Protein AF-A0A3D2R7G9-F1 (afdb_monomer)

Sequence (127 aa):
MNPIIKQTFSSFFAQAAALLLMGVFVLGVGVYFWVLPGDQNLFDAGFGDLTQVFRVLPWGVLLVVSALSMRLFSPERQSGTLALLLTRPVSLWSVVLGKYLGAMGVLGLLLLSTLCYPLTLEYLITG

Radius of gyration: 18.67 Å; Cα contacts (8 Å, |Δi|>4): 71; chains: 1; bounding box: 38×29×52 Å

Solvent-accessible surface area (backbone atoms only — not comparable to full-atom values): 7221 Å² total; per-residue (Å²): 130,68,66,57,24,58,51,43,39,52,50,46,69,72,32,65,71,53,46,48,54,51,47,51,49,54,49,50,52,47,43,52,34,71,67,43,88,52,84,69,9,67,84,65,26,92,60,90,66,61,65,64,57,67,64,51,48,58,60,55,50,50,54,51,51,53,57,52,57,59,53,77,52,45,64,37,60,76,68,56,45,47,60,60,60,68,72,41,100,60,60,68,65,58,54,53,52,21,47,51,52,16,54,48,51,55,52,47,52,53,54,55,63,55,52,52,57,64,5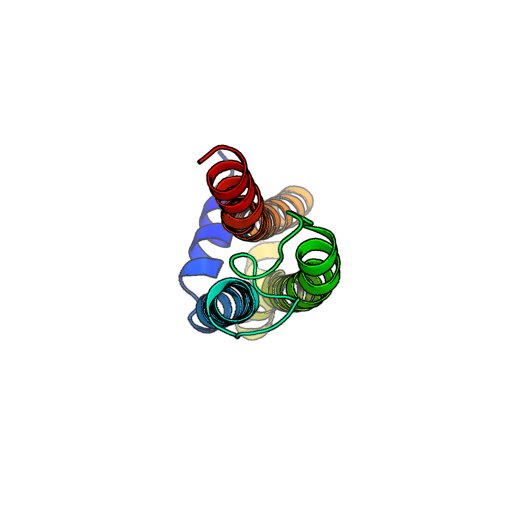5,53,43,54,52,63,72,77,100

Foldseek 3Di:
DQVLLVVLLVVCVVDPVLVVLLVCLLVVLVCQADPDDDCNHLQPVPDNDCVSVVVVVVVSLVVSLVVLVCPLCVVCVVVVCVVVVVPDPDDPVSSVVSSVNNSVVVSVVSVVSSVVSVVVNVVNVVD

Nearest PDB structures (foldseek):
  7sqc-assembly1_1Y  TM=2.310E-01  e=8.746E+00  Chlamydomonas reinhardtii

Mean predicted aligned error: 7.17 Å

Structure (mmCIF, N/CA/C/O backbone):
data_AF-A0A3D2R7G9-F1
#
_entry.id   AF-A0A3D2R7G9-F1
#
loop_
_atom_site.group_PDB
_atom_site.id
_atom_site.type_symbol
_atom_site.label_atom_id
_atom_site.label_alt_id
_atom_site.label_comp_id
_atom_site.label_asym_id
_atom_site.label_entity_id
_atom_site.label_seq_id
_atom_site.pdbx_PDB_ins_code
_atom_site.Cartn_x
_atom_site.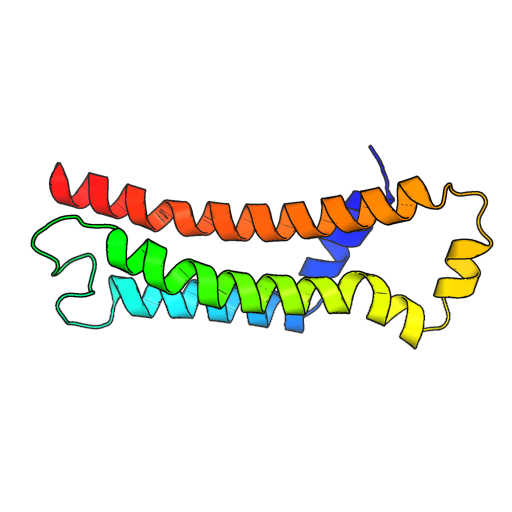Cartn_y
_atom_site.Cartn_z
_atom_site.occupancy
_atom_site.B_iso_or_equiv
_atom_site.auth_seq_id
_atom_site.auth_comp_id
_atom_site.auth_asym_id
_atom_site.auth_atom_id
_atom_site.pdbx_PDB_model_num
ATOM 1 N N . MET A 1 1 ? -6.031 13.937 18.314 1.00 52.78 1 MET A N 1
ATOM 2 C CA . MET A 1 1 ? -5.415 12.909 17.444 1.00 52.78 1 MET A CA 1
ATOM 3 C C . MET A 1 1 ? -5.940 11.551 17.892 1.00 52.78 1 MET A C 1
ATOM 5 O O . MET A 1 1 ? -5.672 11.176 19.026 1.00 52.78 1 MET A O 1
ATOM 9 N N . ASN A 1 2 ? -6.782 10.881 17.096 1.00 69.50 2 ASN A N 1
ATOM 10 C CA . ASN A 1 2 ? -7.496 9.679 17.549 1.00 69.50 2 ASN A CA 1
ATOM 11 C C . ASN A 1 2 ? -6.504 8.534 17.849 1.00 69.50 2 ASN A C 1
ATOM 13 O O . ASN A 1 2 ? -5.826 8.081 16.924 1.00 69.50 2 ASN A O 1
ATOM 17 N N . PRO A 1 3 ? -6.415 8.037 19.099 1.00 76.62 3 PRO A N 1
ATOM 18 C CA . PRO A 1 3 ? -5.434 7.018 19.494 1.00 76.62 3 PRO A CA 1
ATOM 19 C C . PRO A 1 3 ? -5.616 5.693 18.739 1.00 76.62 3 PRO A C 1
ATOM 21 O O . PRO A 1 3 ? -4.642 4.987 18.490 1.00 76.62 3 PRO A O 1
ATOM 24 N N . ILE A 1 4 ? -6.844 5.415 18.291 1.00 79.88 4 ILE A N 1
ATOM 25 C CA . ILE A 1 4 ? -7.210 4.239 17.494 1.00 79.88 4 ILE A CA 1
ATOM 26 C C . ILE A 1 4 ? -6.434 4.211 16.169 1.00 79.88 4 ILE A C 1
ATOM 28 O O . ILE A 1 4 ? -5.894 3.174 15.808 1.00 79.88 4 ILE A O 1
ATOM 32 N N . ILE A 1 5 ? -6.289 5.352 15.481 1.00 80.00 5 ILE A N 1
ATOM 33 C CA . ILE A 1 5 ? -5.585 5.419 14.187 1.00 80.00 5 ILE A CA 1
ATOM 34 C C . ILE A 1 5 ? -4.109 5.056 14.365 1.00 80.00 5 ILE A C 1
ATOM 36 O O . ILE A 1 5 ? -3.588 4.202 13.651 1.00 80.00 5 ILE A O 1
ATOM 40 N N . LYS A 1 6 ? -3.439 5.678 15.346 1.00 78.69 6 LYS A N 1
ATOM 41 C CA . LYS A 1 6 ? -2.014 5.435 15.623 1.00 78.69 6 LYS A CA 1
ATOM 42 C C . LYS A 1 6 ? -1.768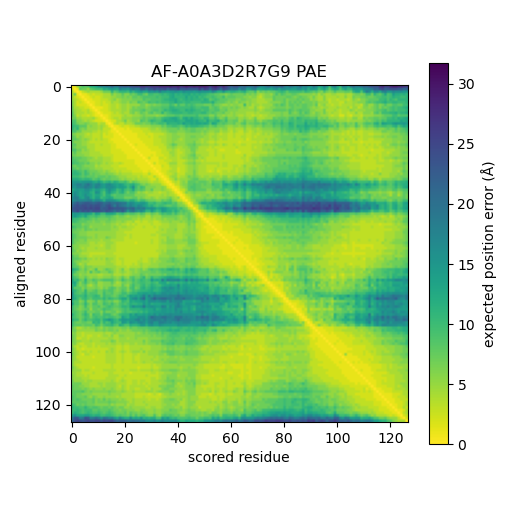 3.979 16.016 1.00 78.69 6 LYS A C 1
ATOM 44 O O . LYS A 1 6 ? -0.809 3.372 15.546 1.00 78.69 6 LYS A O 1
ATOM 49 N N . GLN A 1 7 ? -2.644 3.420 16.850 1.00 81.38 7 GLN A N 1
ATOM 50 C CA . GLN A 1 7 ? -2.572 2.023 17.260 1.00 81.38 7 GLN A CA 1
ATOM 51 C C . GLN A 1 7 ? -2.746 1.082 16.064 1.00 81.38 7 GLN A C 1
ATOM 53 O O . GLN A 1 7 ? -1.930 0.183 15.880 1.00 81.38 7 GLN A O 1
ATOM 58 N N . THR A 1 8 ? -3.773 1.291 15.236 1.00 77.94 8 THR A N 1
ATOM 59 C CA . THR A 1 8 ? -4.037 0.446 14.067 1.00 77.94 8 THR A CA 1
ATOM 60 C C . THR A 1 8 ? -2.898 0.526 13.054 1.00 77.94 8 THR A C 1
ATOM 62 O O . THR A 1 8 ? -2.415 -0.507 12.600 1.00 77.94 8 THR A O 1
ATOM 65 N N . PHE A 1 9 ? -2.410 1.729 12.758 1.00 78.94 9 PHE A N 1
ATOM 66 C CA . PHE A 1 9 ? -1.283 1.931 11.852 1.00 78.94 9 PHE A CA 1
ATOM 67 C C . PHE A 1 9 ? -0.016 1.223 12.356 1.00 78.94 9 PHE A C 1
ATOM 69 O O . PHE A 1 9 ? 0.569 0.419 11.637 1.00 78.94 9 PHE A O 1
ATOM 76 N N . SER A 1 10 ? 0.362 1.428 13.623 1.00 79.06 10 SER A N 1
ATOM 77 C CA . SER A 1 10 ? 1.515 0.742 14.224 1.00 79.06 10 SER A CA 1
ATOM 78 C C . SER A 1 10 ? 1.337 -0.777 14.274 1.00 79.06 10 SER A C 1
ATOM 80 O O . SER A 1 10 ? 2.309 -1.512 14.124 1.00 79.06 10 SER A O 1
ATOM 82 N N . SER A 1 11 ? 0.110 -1.261 14.477 1.00 79.75 11 SER A N 1
ATOM 83 C CA . SER A 1 11 ? -0.191 -2.692 14.506 1.00 79.75 11 SER A CA 1
ATOM 84 C C . SER A 1 11 ? -0.007 -3.356 13.142 1.00 79.75 11 SER A C 1
ATOM 86 O O . SER A 1 11 ? 0.348 -4.533 13.101 1.00 79.75 11 SER A O 1
ATOM 88 N N . PHE A 1 12 ? -0.235 -2.637 12.038 1.00 81.00 12 PHE A N 1
ATOM 89 C CA . PHE A 1 12 ? 0.031 -3.162 10.698 1.00 81.00 12 PHE A CA 1
ATOM 90 C C . PHE A 1 12 ? 1.531 -3.368 10.470 1.00 81.00 12 PHE A C 1
ATOM 92 O O . PHE A 1 12 ? 1.927 -4.435 10.009 1.00 81.00 12 PHE A O 1
ATOM 99 N N . PHE A 1 13 ? 2.367 -2.402 10.863 1.00 76.44 13 PHE A N 1
ATOM 100 C CA . PHE A 1 13 ? 3.826 -2.519 10.754 1.00 76.44 13 PHE A CA 1
ATOM 101 C C . PHE A 1 13 ? 4.425 -3.532 11.736 1.00 76.44 13 PHE A C 1
ATOM 103 O O . PHE A 1 13 ? 5.402 -4.191 11.408 1.00 76.44 13 PHE A O 1
ATOM 110 N N . ALA A 1 14 ? 3.836 -3.719 12.917 1.00 77.69 14 ALA A N 1
ATOM 111 C CA . ALA A 1 14 ? 4.295 -4.740 13.862 1.00 77.69 14 ALA A CA 1
ATOM 112 C C . ALA A 1 14 ? 4.003 -6.179 13.390 1.00 77.69 14 ALA A C 1
ATOM 114 O O . ALA A 1 14 ? 4.591 -7.136 13.893 1.00 77.69 14 ALA A O 1
ATOM 115 N N . GLN A 1 15 ? 3.089 -6.363 12.433 1.00 75.88 15 GLN A N 1
ATOM 116 C CA . GLN A 1 15 ? 2.722 -7.682 11.932 1.00 75.88 15 GLN A CA 1
ATOM 117 C C . GLN A 1 15 ? 3.603 -8.107 10.760 1.00 75.88 15 GLN A C 1
ATOM 119 O O . GLN A 1 15 ? 3.427 -7.649 9.629 1.00 75.88 15 GLN A O 1
ATOM 124 N N . ALA A 1 16 ? 4.453 -9.106 11.012 1.00 77.75 16 ALA A N 1
ATOM 125 C CA . ALA A 1 16 ? 5.373 -9.689 10.035 1.00 77.75 16 ALA A CA 1
ATOM 126 C C . ALA A 1 16 ? 4.720 -9.960 8.671 1.00 77.75 16 ALA A C 1
ATOM 128 O O . ALA A 1 16 ? 5.247 -9.575 7.638 1.00 77.75 16 ALA A O 1
ATOM 129 N N . ALA A 1 17 ? 3.526 -10.550 8.639 1.00 79.06 17 ALA A N 1
ATOM 130 C CA . ALA A 1 17 ? 2.924 -10.922 7.366 1.00 79.06 17 ALA A CA 1
ATOM 131 C C . ALA A 1 17 ? 2.318 -9.741 6.563 1.00 79.06 17 ALA A C 1
ATOM 133 O O . ALA A 1 17 ? 2.098 -9.899 5.370 1.00 79.06 17 ALA A O 1
ATOM 134 N N . ALA A 1 18 ? 2.063 -8.570 7.170 1.00 79.75 18 ALA A N 1
ATOM 135 C CA . ALA A 1 18 ? 1.664 -7.372 6.411 1.00 79.75 18 ALA A CA 1
ATOM 136 C C . ALA A 1 18 ? 2.899 -6.725 5.775 1.00 79.75 18 ALA A C 1
ATOM 138 O O . ALA A 1 18 ? 2.876 -6.391 4.593 1.00 79.75 18 ALA A O 1
ATOM 139 N N . LEU A 1 19 ? 3.998 -6.655 6.536 1.00 83.38 19 LEU A N 1
ATOM 140 C CA . LEU A 1 19 ? 5.309 -6.260 6.024 1.00 83.38 19 LEU A CA 1
ATOM 141 C C . LEU A 1 19 ? 5.775 -7.167 4.883 1.00 83.38 19 LEU A C 1
ATOM 143 O O . LEU A 1 19 ? 6.237 -6.660 3.869 1.00 83.38 19 LEU A O 1
ATOM 147 N N . LEU A 1 20 ? 5.620 -8.489 5.016 1.00 87.56 20 LEU A N 1
ATOM 148 C CA . LEU A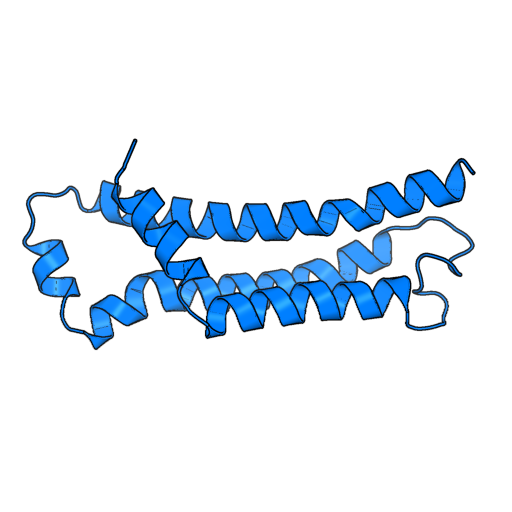 1 20 ? 5.984 -9.437 3.960 1.00 87.56 20 LEU A CA 1
ATOM 149 C C . LEU A 1 20 ? 5.181 -9.192 2.682 1.00 87.56 20 LEU A C 1
ATOM 151 O O . LEU A 1 20 ? 5.770 -9.109 1.613 1.00 87.56 20 LEU A O 1
ATOM 155 N N . LEU A 1 21 ? 3.859 -9.032 2.779 1.00 85.25 21 LEU A N 1
ATOM 156 C CA . LEU A 1 21 ? 3.020 -8.755 1.609 1.00 85.25 21 LEU A CA 1
ATOM 157 C C . LEU A 1 21 ? 3.383 -7.427 0.935 1.00 85.25 21 LEU A C 1
ATOM 159 O O . LEU A 1 21 ? 3.509 -7.385 -0.287 1.00 85.25 21 LEU A O 1
ATOM 163 N N . MET A 1 22 ? 3.593 -6.360 1.713 1.00 85.75 22 MET A N 1
ATOM 164 C CA . MET A 1 22 ? 4.041 -5.075 1.166 1.00 85.75 22 MET A CA 1
ATOM 165 C C . MET A 1 22 ? 5.425 -5.187 0.526 1.00 85.75 22 MET A C 1
ATOM 167 O O . MET A 1 22 ? 5.620 -4.698 -0.581 1.00 85.75 22 MET A O 1
ATOM 171 N N . GLY A 1 23 ? 6.368 -5.855 1.191 1.00 88.88 23 GLY A N 1
ATOM 172 C CA . GLY A 1 23 ? 7.728 -6.047 0.698 1.00 88.88 23 GLY A CA 1
ATOM 173 C C . GLY A 1 23 ? 7.760 -6.844 -0.600 1.00 88.88 23 GLY A C 1
ATOM 174 O O . GLY A 1 23 ? 8.378 -6.407 -1.562 1.00 88.88 23 GLY A O 1
ATOM 175 N N . VAL A 1 24 ? 7.040 -7.967 -0.665 1.00 90.06 24 VAL A N 1
ATOM 176 C CA . VAL A 1 24 ? 6.931 -8.782 -1.885 1.00 90.06 24 VAL A CA 1
ATOM 177 C C . VAL A 1 24 ? 6.286 -7.990 -3.018 1.00 90.06 24 VAL A C 1
ATOM 179 O O . VAL A 1 24 ? 6.757 -8.076 -4.147 1.00 90.06 24 VAL A O 1
ATOM 182 N N . PHE A 1 25 ? 5.253 -7.192 -2.739 1.00 88.44 25 PHE A N 1
ATOM 183 C CA . PHE A 1 25 ? 4.642 -6.345 -3.759 1.00 88.44 25 PHE A CA 1
ATOM 184 C C . PHE A 1 25 ? 5.620 -5.280 -4.280 1.00 88.44 25 PHE A C 1
ATOM 186 O O . PHE A 1 25 ? 5.841 -5.200 -5.484 1.00 88.44 25 PHE A O 1
ATOM 193 N N . VAL A 1 26 ? 6.244 -4.495 -3.395 1.00 88.62 26 VAL A N 1
ATOM 194 C CA . VAL A 1 26 ? 7.160 -3.413 -3.795 1.00 88.62 26 VAL A CA 1
ATOM 195 C C . VAL A 1 26 ? 8.384 -3.968 -4.524 1.00 88.62 26 VAL A C 1
ATOM 197 O O . VAL A 1 26 ? 8.727 -3.476 -5.596 1.00 88.62 26 VAL A O 1
ATOM 200 N N . LEU A 1 27 ? 9.016 -5.017 -3.987 1.00 90.56 27 LEU A N 1
ATOM 201 C CA . LEU A 1 27 ? 10.178 -5.650 -4.613 1.00 90.56 27 LEU A CA 1
ATOM 202 C C . LEU A 1 27 ? 9.808 -6.363 -5.911 1.00 90.56 27 LEU A C 1
ATOM 204 O O . LEU A 1 27 ? 10.547 -6.261 -6.882 1.00 90.56 27 LEU A O 1
ATOM 208 N N . GLY A 1 28 ? 8.672 -7.062 -5.951 1.00 88.69 28 GLY A N 1
ATOM 209 C CA . GLY A 1 28 ? 8.213 -7.763 -7.147 1.00 88.69 28 GLY A CA 1
ATOM 210 C C . GLY A 1 28 ? 7.970 -6.804 -8.308 1.00 88.69 28 GLY A C 1
ATOM 211 O O . GLY A 1 28 ? 8.461 -7.040 -9.407 1.00 88.69 28 GLY A O 1
ATOM 212 N N . VAL A 1 29 ? 7.285 -5.687 -8.048 1.00 86.19 29 VAL A N 1
ATOM 213 C CA . VAL A 1 29 ? 7.057 -4.630 -9.043 1.00 86.19 29 VAL A CA 1
ATOM 214 C C . VAL A 1 29 ? 8.381 -3.953 -9.428 1.00 86.19 29 VAL A C 1
ATOM 216 O O . VAL A 1 29 ? 8.627 -3.742 -10.611 1.00 86.19 29 VAL A O 1
ATOM 219 N N . GLY A 1 30 ? 9.271 -3.690 -8.465 1.00 86.00 30 GLY A N 1
ATOM 220 C CA . GLY A 1 30 ? 10.573 -3.068 -8.730 1.00 86.00 30 GLY A CA 1
ATOM 221 C C . GLY A 1 30 ? 11.475 -3.927 -9.612 1.00 86.00 30 GLY A C 1
ATOM 222 O O . GLY A 1 30 ? 12.007 -3.449 -10.608 1.00 86.00 30 GLY A O 1
ATOM 223 N N . VAL A 1 31 ? 11.598 -5.219 -9.304 1.00 87.06 31 VAL A N 1
ATOM 224 C CA . VAL A 1 31 ? 12.353 -6.176 -10.127 1.00 87.06 31 VAL A CA 1
ATOM 225 C C . VAL A 1 31 ? 11.731 -6.303 -11.515 1.00 87.06 31 VAL A C 1
ATOM 227 O O . VAL A 1 31 ? 12.459 -6.307 -12.506 1.00 87.06 31 VAL A O 1
ATOM 230 N N . TYR A 1 32 ? 10.398 -6.363 -11.595 1.00 84.06 32 TYR A N 1
ATOM 231 C CA . TYR A 1 32 ? 9.687 -6.494 -12.864 1.00 84.06 32 TYR A CA 1
ATOM 232 C C . TYR A 1 32 ? 9.951 -5.319 -13.812 1.00 84.06 32 TYR A C 1
ATOM 234 O O . TYR A 1 32 ? 10.146 -5.545 -15.001 1.00 84.06 32 TYR A O 1
ATOM 242 N N . PHE A 1 33 ? 9.998 -4.090 -13.290 1.00 81.88 33 PHE A N 1
ATOM 243 C CA . PHE A 1 33 ? 10.145 -2.888 -14.113 1.00 81.88 33 PHE A CA 1
ATOM 244 C C . PHE A 1 33 ? 11.578 -2.359 -14.269 1.00 81.88 33 PHE A C 1
ATOM 246 O O . PHE A 1 33 ? 11.805 -1.591 -15.198 1.00 81.88 33 PHE A O 1
ATOM 253 N N . TRP A 1 34 ? 12.532 -2.728 -13.403 1.00 81.25 34 TRP A N 1
ATOM 254 C CA . TRP A 1 34 ? 13.931 -2.261 -13.500 1.00 81.25 34 TRP A CA 1
ATOM 255 C C . TRP A 1 34 ? 14.957 -3.335 -13.862 1.00 81.25 34 TRP A C 1
ATOM 257 O O . TRP A 1 34 ? 16.016 -2.993 -14.380 1.00 81.25 34 TRP A O 1
ATOM 267 N N . VAL A 1 35 ? 14.716 -4.606 -13.528 1.00 83.25 35 VAL A N 1
ATOM 268 C CA . VAL A 1 35 ? 15.756 -5.652 -13.612 1.00 83.25 35 VAL A CA 1
ATOM 269 C C . VAL A 1 35 ? 15.499 -6.630 -14.754 1.00 83.25 35 VAL A C 1
ATOM 271 O O . VAL A 1 35 ? 16.452 -7.136 -15.343 1.00 83.25 35 VAL A O 1
ATOM 274 N N . LEU A 1 36 ? 14.235 -6.934 -15.059 1.00 80.44 36 LEU A N 1
ATOM 275 C CA . LEU A 1 36 ? 13.898 -7.891 -16.111 1.00 80.44 36 LEU A CA 1
ATOM 276 C C . LEU A 1 36 ? 14.076 -7.263 -17.505 1.00 80.44 36 LEU A C 1
ATOM 278 O O . LEU A 1 36 ? 13.384 -6.294 -17.805 1.00 80.44 36 LEU A O 1
ATOM 282 N N . PRO A 1 37 ? 14.946 -7.819 -18.371 1.00 70.06 37 PRO A N 1
ATOM 283 C CA . PRO A 1 37 ? 15.155 -7.297 -19.719 1.00 70.06 37 PRO A CA 1
ATOM 284 C C . PRO A 1 37 ? 13.946 -7.574 -20.629 1.00 70.06 37 PRO A C 1
ATOM 286 O O . PRO A 1 37 ? 13.376 -8.668 -20.606 1.00 70.06 37 PRO A O 1
ATOM 289 N N . GLY A 1 38 ? 13.580 -6.594 -21.460 1.00 72.25 38 GLY A N 1
ATOM 290 C CA . GLY A 1 38 ? 12.489 -6.675 -22.440 1.00 72.25 38 GLY A CA 1
ATOM 291 C C . GLY A 1 38 ? 11.775 -5.333 -22.643 1.00 72.25 38 GLY A C 1
ATOM 292 O O . GLY A 1 38 ? 12.044 -4.380 -21.923 1.00 72.25 38 GLY A O 1
ATOM 293 N N . ASP A 1 39 ? 10.800 -5.274 -23.558 1.00 67.50 39 ASP A N 1
ATOM 294 C CA . ASP A 1 39 ? 10.018 -4.054 -23.886 1.00 67.50 39 ASP A CA 1
ATOM 295 C C . ASP A 1 39 ? 9.242 -3.446 -22.697 1.00 67.50 39 ASP A C 1
ATOM 297 O O . ASP A 1 39 ? 8.621 -2.392 -22.808 1.00 67.50 39 ASP A O 1
ATOM 301 N N . GLN A 1 40 ? 9.202 -4.152 -21.568 1.00 69.31 40 GLN A N 1
ATOM 302 C CA . GLN A 1 40 ? 8.516 -3.754 -20.339 1.00 69.31 40 GLN A CA 1
ATOM 303 C C . GLN A 1 40 ? 9.461 -3.093 -19.325 1.00 69.31 40 GLN A C 1
ATOM 305 O O . GLN A 1 40 ? 8.989 -2.536 -18.333 1.00 69.31 40 GLN A O 1
ATOM 310 N N . ASN A 1 41 ? 10.776 -3.186 -19.546 1.00 77.00 41 ASN A N 1
ATOM 311 C CA . ASN A 1 41 ? 11.790 -2.578 -18.698 1.00 77.00 41 ASN A CA 1
ATOM 312 C C . ASN A 1 41 ? 11.770 -1.062 -18.897 1.00 77.00 41 ASN A C 1
ATOM 314 O O . ASN A 1 41 ? 11.860 -0.591 -20.027 1.00 77.00 41 ASN A O 1
ATOM 318 N N . LEU A 1 42 ? 11.712 -0.293 -17.812 1.00 73.62 42 LEU A N 1
ATOM 319 C CA . LEU A 1 42 ? 11.714 1.172 -17.874 1.00 73.62 42 LEU A CA 1
ATOM 320 C C . LEU A 1 42 ? 12.988 1.741 -18.518 1.00 73.62 42 LEU A C 1
ATOM 322 O O . LEU A 1 42 ? 12.945 2.850 -19.037 1.00 73.62 42 LEU A O 1
ATOM 326 N N . PHE A 1 43 ? 14.101 0.999 -18.484 1.00 71.81 43 PHE A N 1
ATOM 327 C CA . PHE A 1 43 ? 15.373 1.426 -19.078 1.00 71.81 43 PHE A CA 1
ATOM 328 C C . PHE A 1 43 ? 15.502 1.093 -20.569 1.00 71.81 43 PHE A C 1
ATOM 330 O O . PHE A 1 43 ? 16.122 1.857 -21.302 1.00 71.81 43 PHE A O 1
ATOM 337 N N . ASP A 1 44 ? 14.920 -0.025 -21.016 1.00 68.19 44 ASP A N 1
ATOM 338 C CA . ASP A 1 44 ? 14.997 -0.471 -22.417 1.00 68.19 44 ASP A CA 1
ATOM 339 C C . ASP A 1 44 ? 13.783 -0.018 -23.243 1.00 68.19 44 ASP A C 1
ATOM 341 O O . ASP A 1 44 ? 13.817 -0.047 -24.475 1.00 68.19 44 ASP A O 1
ATOM 345 N N . ALA A 1 45 ? 12.703 0.409 -22.580 1.00 63.16 45 ALA A N 1
ATOM 346 C CA . ALA A 1 45 ? 11.534 0.984 -23.222 1.00 63.16 45 ALA A CA 1
ATOM 347 C C . ALA A 1 45 ? 11.922 2.321 -23.872 1.00 63.16 45 ALA A C 1
ATOM 349 O O . ALA A 1 45 ? 11.857 3.381 -23.257 1.00 63.16 45 ALA A O 1
ATOM 350 N N . GLY A 1 46 ? 12.303 2.273 -25.152 1.00 60.47 46 GLY A N 1
ATOM 351 C CA . GLY A 1 46 ? 12.692 3.439 -25.960 1.00 60.47 46 GLY A CA 1
ATOM 352 C C . GLY A 1 46 ? 11.618 4.529 -26.103 1.00 60.47 46 GLY A C 1
ATOM 353 O O . GLY A 1 46 ? 11.873 5.567 -26.707 1.00 60.47 46 GLY A O 1
ATOM 354 N N . PHE A 1 47 ? 10.429 4.317 -25.534 1.00 57.25 47 PHE A N 1
ATOM 355 C CA . PHE A 1 47 ? 9.399 5.323 -25.336 1.00 57.25 47 PHE A CA 1
ATOM 356 C C . PHE A 1 47 ? 8.992 5.283 -23.867 1.00 57.25 47 PHE A C 1
ATOM 358 O O . PHE A 1 47 ? 8.502 4.259 -23.394 1.00 57.25 47 PHE A O 1
ATOM 365 N N . GLY A 1 48 ? 9.210 6.386 -23.150 1.00 63.91 48 GLY A N 1
ATOM 366 C CA . GLY A 1 48 ? 8.842 6.529 -21.747 1.00 63.91 48 GLY A CA 1
ATOM 367 C C . GLY A 1 48 ? 7.330 6.451 -21.537 1.00 63.91 48 GLY A C 1
ATOM 368 O O . GLY A 1 48 ? 6.653 7.469 -21.407 1.00 63.91 48 GLY A O 1
ATOM 369 N N . ASP A 1 49 ? 6.810 5.228 -21.482 1.00 74.62 49 ASP A N 1
ATOM 370 C CA . ASP A 1 49 ? 5.401 4.923 -21.299 1.00 74.62 49 ASP A CA 1
ATOM 371 C C . ASP A 1 49 ? 5.164 4.209 -19.959 1.00 74.62 49 ASP A C 1
ATOM 373 O O . ASP A 1 49 ? 5.726 3.157 -19.659 1.00 74.62 49 ASP A O 1
ATOM 377 N N . LEU A 1 50 ? 4.278 4.780 -19.141 1.00 79.12 50 LEU A N 1
ATOM 378 C CA . LEU A 1 50 ? 3.858 4.217 -17.855 1.00 79.12 50 LEU A CA 1
ATOM 379 C C . LEU A 1 50 ? 2.677 3.247 -17.991 1.00 79.12 50 LEU A C 1
ATOM 381 O O . LEU A 1 50 ? 2.227 2.682 -16.992 1.00 79.12 50 LEU A O 1
ATOM 385 N N . THR A 1 51 ? 2.161 3.024 -19.202 1.00 81.94 51 THR A N 1
ATOM 386 C CA . THR A 1 51 ? 0.982 2.182 -19.453 1.00 81.94 51 THR A CA 1
ATOM 387 C C . THR A 1 51 ? 1.125 0.784 -18.850 1.00 81.94 51 THR A C 1
ATOM 389 O O . THR A 1 51 ? 0.168 0.257 -18.279 1.00 81.94 51 THR A O 1
ATOM 392 N N . GLN A 1 52 ? 2.317 0.187 -18.907 1.00 79.56 52 GLN A N 1
ATOM 393 C CA . GLN A 1 52 ? 2.557 -1.143 -18.334 1.00 79.56 52 GLN A CA 1
ATOM 394 C C . GLN A 1 52 ? 2.552 -1.124 -16.803 1.00 79.56 52 GLN A C 1
ATOM 396 O O . GLN A 1 52 ? 1.946 -1.993 -16.170 1.00 79.56 52 GLN A O 1
ATOM 401 N N . VAL A 1 53 ? 3.128 -0.081 -16.204 1.00 83.00 53 VAL A N 1
ATOM 402 C CA . VAL A 1 53 ? 3.098 0.160 -14.755 1.00 83.00 53 VAL A CA 1
ATOM 403 C C . VAL A 1 53 ? 1.651 0.272 -14.270 1.00 83.00 53 VAL A C 1
ATOM 405 O O . VAL A 1 53 ? 1.242 -0.471 -13.377 1.00 83.00 53 VAL A O 1
ATOM 408 N N . PHE A 1 54 ? 0.825 1.091 -14.928 1.00 85.75 54 PHE A N 1
ATOM 409 C CA . PHE A 1 54 ? -0.599 1.234 -14.599 1.00 85.75 54 PHE A CA 1
ATOM 410 C C . PHE A 1 54 ? -1.450 -0.003 -14.911 1.00 85.75 54 PHE A C 1
ATOM 412 O O . PHE A 1 54 ? -2.520 -0.161 -14.327 1.00 85.75 54 PHE A O 1
ATOM 419 N N . ARG A 1 55 ? -0.994 -0.905 -15.786 1.00 85.50 55 ARG A N 1
ATOM 420 C CA . ARG A 1 55 ? -1.677 -2.176 -16.061 1.00 85.50 55 ARG A CA 1
ATOM 421 C C . ARG A 1 55 ? -1.434 -3.210 -14.962 1.00 85.50 55 ARG A C 1
ATOM 423 O O . ARG A 1 55 ? -2.358 -3.940 -14.611 1.00 85.50 55 ARG A O 1
ATOM 430 N N . VAL A 1 56 ? -0.216 -3.281 -14.425 1.00 84.50 56 VAL A N 1
ATOM 431 C CA . VAL A 1 56 ? 0.183 -4.288 -13.422 1.00 84.50 56 VAL A CA 1
ATOM 432 C C . VAL A 1 56 ? -0.137 -3.834 -11.994 1.00 84.50 56 VAL A C 1
ATOM 434 O O . VAL A 1 56 ? -0.586 -4.641 -11.178 1.00 84.50 56 VAL A O 1
ATOM 437 N N . LEU A 1 57 ? 0.025 -2.541 -11.693 1.00 87.94 57 LEU A N 1
ATOM 438 C CA . LEU A 1 57 ? -0.209 -1.967 -10.362 1.00 87.94 57 LEU A CA 1
ATOM 439 C C . LEU A 1 57 ? -1.571 -2.337 -9.738 1.00 87.94 57 LEU A C 1
ATOM 441 O O . LEU A 1 57 ? -1.571 -2.779 -8.585 1.00 87.94 57 LEU A O 1
ATOM 445 N N . PRO A 1 58 ? -2.720 -2.218 -10.440 1.00 89.25 58 PRO A N 1
ATOM 446 C CA . PRO A 1 58 ? -4.032 -2.497 -9.857 1.00 89.25 58 PRO A CA 1
ATOM 447 C C . PRO A 1 58 ? -4.159 -3.922 -9.322 1.0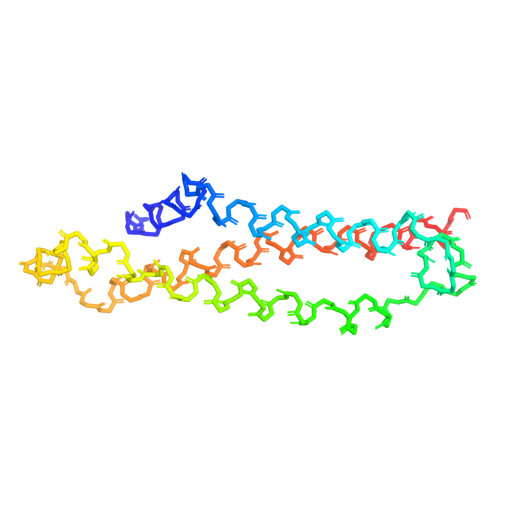0 89.25 58 PRO A C 1
ATOM 449 O O . PRO A 1 58 ? -4.764 -4.127 -8.273 1.00 89.25 58 PRO A O 1
ATOM 452 N N . TRP A 1 59 ? -3.552 -4.903 -9.995 1.00 88.81 59 TRP A N 1
ATOM 453 C CA . TRP A 1 59 ? -3.612 -6.304 -9.583 1.00 88.81 59 TRP A CA 1
ATOM 454 C C . TRP A 1 59 ? -2.940 -6.531 -8.234 1.00 88.81 59 TRP A C 1
ATOM 456 O O . TRP A 1 59 ? -3.511 -7.178 -7.356 1.00 88.81 59 TRP A O 1
ATOM 466 N N . GLY A 1 60 ? -1.752 -5.965 -8.029 1.00 87.00 60 GLY A N 1
ATOM 467 C CA . GLY A 1 60 ? -1.086 -6.112 -6.741 1.00 87.00 60 GLY A CA 1
ATOM 468 C C . GLY A 1 60 ? -1.695 -5.224 -5.654 1.00 87.00 60 GLY A C 1
ATOM 469 O O . GLY A 1 60 ? -1.814 -5.672 -4.515 1.00 87.00 60 GLY A O 1
ATOM 470 N N . VAL A 1 61 ? -2.206 -4.034 -5.994 1.00 88.44 61 VAL A N 1
ATOM 471 C CA . VAL A 1 61 ? -2.985 -3.218 -5.047 1.00 88.44 61 VAL A CA 1
ATOM 472 C C . VAL A 1 61 ? -4.234 -3.973 -4.577 1.00 88.44 61 VAL A C 1
ATOM 474 O O . VAL A 1 61 ? -4.508 -3.981 -3.381 1.00 88.44 61 VAL A O 1
ATOM 477 N N . LEU A 1 62 ? -4.952 -4.680 -5.457 1.00 90.50 62 LEU A N 1
ATOM 478 C CA . LEU A 1 62 ? -6.102 -5.516 -5.079 1.00 90.50 62 LEU A CA 1
ATOM 479 C C . LEU A 1 62 ? -5.725 -6.614 -4.070 1.00 90.50 62 LEU A C 1
ATOM 481 O O . LEU A 1 62 ? -6.435 -6.822 -3.077 1.00 90.50 62 LEU A O 1
ATOM 485 N N . LEU A 1 63 ? -4.592 -7.292 -4.275 1.00 87.25 63 LEU A N 1
ATOM 486 C CA . LEU A 1 63 ? -4.084 -8.294 -3.330 1.00 87.25 63 LEU A CA 1
ATOM 487 C C . LEU A 1 63 ? -3.735 -7.676 -1.972 1.00 87.25 63 LEU A C 1
ATOM 489 O O . LEU A 1 63 ? -4.074 -8.228 -0.926 1.00 87.25 63 LEU A O 1
ATOM 493 N N . VAL A 1 64 ? -3.110 -6.501 -1.966 1.00 86.94 64 VAL A N 1
ATOM 494 C CA . VAL A 1 64 ? -2.748 -5.831 -0.715 1.00 86.94 64 VAL A CA 1
ATOM 495 C C . VAL A 1 64 ? -3.988 -5.314 0.018 1.00 86.94 64 VAL A C 1
ATOM 497 O O . VAL A 1 64 ? -4.119 -5.530 1.222 1.00 86.94 64 VAL A O 1
ATOM 500 N N . VAL A 1 65 ? -4.940 -4.701 -0.691 1.00 88.62 65 VAL A N 1
ATOM 501 C CA . VAL A 1 65 ? -6.206 -4.206 -0.122 1.00 88.62 65 VAL A CA 1
ATOM 502 C C . VAL A 1 65 ? -7.009 -5.344 0.505 1.00 88.62 65 VAL A C 1
ATOM 504 O O . VAL A 1 65 ? -7.485 -5.206 1.632 1.00 88.62 65 VAL A O 1
ATOM 507 N N . SER A 1 66 ? -7.146 -6.478 -0.185 1.00 86.94 66 SER A N 1
ATOM 508 C CA . SER A 1 66 ? -7.872 -7.640 0.346 1.00 86.94 66 SER A CA 1
ATOM 509 C C . SER A 1 66 ? -7.214 -8.200 1.613 1.00 86.94 66 SER A C 1
ATOM 511 O O . SER A 1 66 ? -7.900 -8.429 2.615 1.00 86.94 66 SER A O 1
ATOM 513 N N . ALA A 1 67 ? -5.884 -8.318 1.625 1.00 85.06 67 ALA A N 1
ATOM 514 C CA . ALA A 1 67 ? -5.139 -8.767 2.796 1.00 85.06 67 ALA A CA 1
ATOM 515 C C . ALA A 1 67 ? -5.229 -7.789 3.982 1.00 85.06 67 ALA A C 1
ATOM 517 O O . ALA A 1 67 ? -5.393 -8.217 5.130 1.00 85.06 67 ALA A O 1
ATOM 518 N N . LEU A 1 68 ? -5.161 -6.477 3.724 1.00 85.12 68 LEU A N 1
ATOM 519 C CA . LEU A 1 68 ? -5.378 -5.446 4.743 1.00 85.12 68 LEU A CA 1
ATOM 520 C C . LEU A 1 68 ? -6.799 -5.514 5.306 1.00 85.12 68 LEU A C 1
ATOM 522 O O . LEU A 1 68 ? -6.981 -5.436 6.523 1.00 85.12 68 LEU A O 1
ATOM 526 N N . SER A 1 69 ? -7.794 -5.707 4.436 1.00 85.25 69 SER A N 1
ATOM 527 C CA . SER A 1 69 ? -9.205 -5.723 4.814 1.00 85.25 69 SER A CA 1
ATOM 528 C C . SER A 1 69 ? -9.524 -6.839 5.813 1.00 85.25 69 SER A C 1
ATOM 530 O O . SER A 1 69 ? -10.105 -6.592 6.872 1.00 85.25 69 SER A O 1
ATOM 532 N N . MET A 1 70 ? -9.046 -8.060 5.549 1.00 80.69 70 MET A N 1
ATOM 533 C CA . MET A 1 70 ? -9.221 -9.197 6.464 1.00 80.69 70 MET A CA 1
ATOM 534 C C . MET A 1 70 ? -8.634 -8.926 7.858 1.00 80.69 70 MET A C 1
ATOM 536 O O . MET A 1 70 ? -9.177 -9.358 8.879 1.00 80.69 70 MET A O 1
ATOM 540 N N . ARG A 1 71 ? -7.532 -8.177 7.928 1.00 76.88 71 ARG A N 1
ATOM 541 C CA . ARG A 1 71 ? -6.794 -7.940 9.176 1.00 76.88 71 ARG A CA 1
ATOM 542 C C . ARG A 1 71 ? -7.348 -6.841 10.053 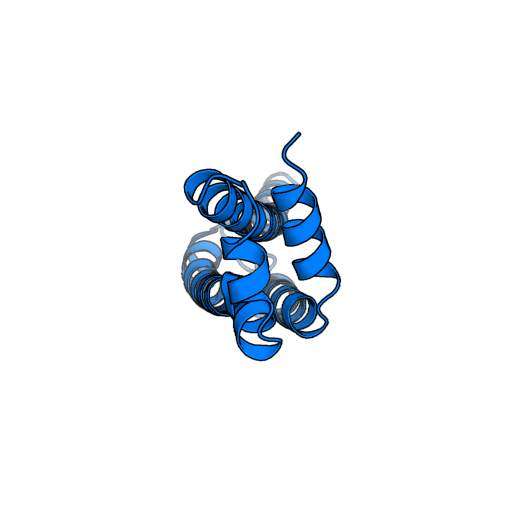1.00 76.88 71 ARG A C 1
ATOM 544 O O . ARG A 1 71 ? -7.027 -6.829 11.237 1.00 76.88 71 ARG A O 1
ATOM 551 N N . LEU A 1 72 ? -8.203 -5.973 9.523 1.00 81.31 72 LEU A N 1
ATOM 552 C CA . LEU A 1 72 ? -8.828 -4.907 10.307 1.00 81.31 72 LEU A CA 1
ATOM 553 C C . LEU A 1 72 ? -9.540 -5.450 11.554 1.00 81.31 72 LEU A C 1
ATOM 555 O O . LEU A 1 72 ? -9.531 -4.789 12.588 1.00 81.31 72 LEU A O 1
ATOM 559 N N . PHE A 1 73 ? -10.133 -6.648 11.476 1.00 78.12 73 PHE A N 1
ATOM 560 C CA . PHE A 1 73 ? -10.923 -7.234 12.569 1.00 78.12 73 PHE A CA 1
ATOM 561 C C . PHE A 1 73 ? -10.510 -8.655 12.975 1.00 78.12 73 PHE A C 1
ATOM 563 O O . PHE A 1 73 ? -10.911 -9.110 14.046 1.00 78.12 73 PHE A O 1
ATOM 570 N N . SER A 1 74 ? -9.709 -9.364 12.171 1.00 78.06 74 SER A N 1
ATOM 571 C CA . SER A 1 74 ? -9.290 -10.742 12.481 1.00 78.06 74 SER A CA 1
ATOM 572 C C . SER A 1 74 ? -8.582 -10.901 13.841 1.00 78.06 74 SER A C 1
ATOM 574 O O . SER A 1 74 ? -8.956 -11.817 14.572 1.00 78.06 74 SER A O 1
ATOM 576 N N . PRO A 1 75 ? -7.620 -10.042 14.244 1.00 74.06 75 PRO A N 1
ATOM 577 C CA . PRO A 1 75 ? -6.888 -10.228 15.504 1.00 74.06 75 PRO A CA 1
ATOM 578 C C . PRO A 1 75 ? -7.783 -10.099 16.741 1.00 74.06 75 PRO A C 1
ATOM 580 O O . PRO A 1 75 ? -7.656 -10.850 17.706 1.00 74.06 75 PRO A O 1
ATOM 583 N N . GLU A 1 76 ? -8.727 -9.161 16.708 1.00 77.38 76 GLU A N 1
ATOM 584 C CA . GLU A 1 76 ? -9.667 -8.916 17.807 1.00 77.38 76 GLU A CA 1
ATOM 585 C C . GLU A 1 76 ? -10.751 -9.990 17.889 1.00 77.38 76 GLU A C 1
ATOM 587 O O . GLU A 1 76 ? -11.187 -10.347 18.983 1.00 77.38 76 GLU A O 1
ATOM 592 N N . ARG A 1 77 ? -11.164 -10.535 16.735 1.00 75.56 77 ARG A N 1
ATOM 593 C CA . ARG A 1 77 ? -12.051 -11.703 16.680 1.00 75.56 77 ARG A CA 1
ATOM 594 C C . ARG A 1 77 ? -11.369 -12.945 17.242 1.00 75.56 77 ARG A C 1
ATOM 596 O O . ARG A 1 77 ? -11.979 -13.655 18.029 1.00 75.56 77 ARG A O 1
ATOM 603 N N . GLN A 1 78 ? -10.111 -13.186 16.877 1.00 78.06 78 GLN A N 1
ATOM 604 C CA . GLN A 1 78 ? -9.370 -14.371 17.310 1.00 78.06 78 GLN A CA 1
ATOM 605 C C . GLN A 1 78 ? -9.002 -14.329 18.800 1.00 78.06 78 GLN A C 1
ATOM 607 O O . GLN A 1 78 ? -9.023 -15.356 19.465 1.00 78.06 78 GLN A O 1
ATOM 612 N N . SER A 1 79 ? -8.704 -13.143 19.339 1.00 77.19 79 SER A N 1
ATOM 613 C CA . SER A 1 79 ? -8.380 -12.950 20.762 1.00 77.19 79 SER A CA 1
ATOM 614 C C . SER A 1 79 ? -9.604 -12.744 21.666 1.00 77.19 79 SER A C 1
ATOM 616 O O . SER A 1 79 ? -9.441 -12.536 22.865 1.00 77.19 79 SER A O 1
ATOM 618 N N . GLY A 1 80 ? -10.825 -12.733 21.115 1.00 76.81 80 GLY A N 1
ATOM 619 C CA . GLY A 1 80 ? -12.060 -12.458 21.865 1.00 76.81 80 GLY A CA 1
ATOM 620 C C . GLY A 1 80 ? -12.185 -11.020 22.394 1.00 76.81 80 GLY A C 1
ATOM 621 O O . GLY A 1 80 ? -13.192 -10.659 23.002 1.00 76.81 80 GLY A O 1
ATOM 622 N N . THR A 1 81 ? -11.197 -10.159 22.134 1.00 81.88 81 THR A N 1
ATOM 623 C CA . THR A 1 81 ? -11.169 -8.767 22.607 1.00 81.88 81 THR A CA 1
ATOM 624 C C . THR A 1 8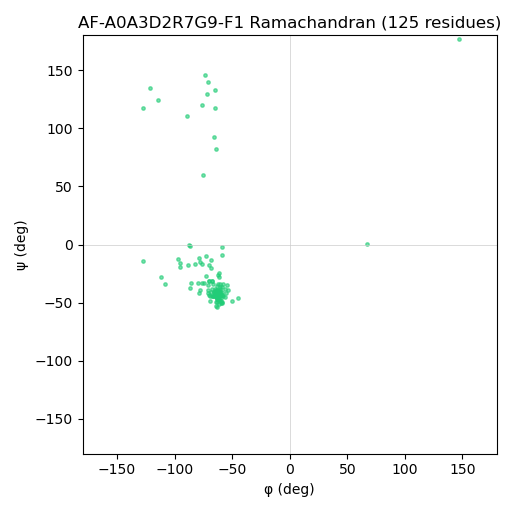1 ? -12.165 -7.865 21.883 1.00 81.88 81 THR A C 1
ATOM 626 O O . THR A 1 81 ? -12.425 -6.759 22.354 1.00 81.88 81 THR A O 1
ATOM 629 N N . LEU A 1 82 ? -12.790 -8.337 20.797 1.00 76.25 82 LEU A N 1
ATOM 630 C CA . LEU A 1 82 ? -13.863 -7.616 20.109 1.00 76.25 82 LEU A CA 1
ATOM 631 C C . LEU A 1 82 ? -15.012 -7.247 21.066 1.00 76.25 82 LEU A C 1
ATOM 633 O O . LEU A 1 82 ? -15.499 -6.120 21.035 1.00 76.25 82 LEU A O 1
ATOM 637 N N . ALA A 1 83 ? -15.403 -8.168 21.955 1.00 74.56 83 ALA A N 1
ATOM 638 C CA . ALA A 1 83 ? -16.446 -7.918 22.949 1.00 74.56 83 ALA A CA 1
ATOM 639 C C . ALA A 1 83 ? -16.015 -6.832 23.949 1.00 74.56 83 ALA A C 1
ATOM 641 O O . ALA A 1 83 ? -16.775 -5.909 24.227 1.00 74.56 83 ALA A O 1
ATOM 642 N N . LEU A 1 84 ? -14.758 -6.878 24.407 1.00 77.12 84 LEU A N 1
ATOM 643 C CA . LEU A 1 84 ? -14.187 -5.869 25.305 1.00 77.12 84 LEU A CA 1
ATOM 644 C C . LEU A 1 84 ? -14.132 -4.481 24.650 1.00 77.12 84 LEU A C 1
ATOM 646 O O . LEU A 1 84 ? -14.427 -3.477 25.296 1.00 77.12 84 LEU A O 1
ATOM 650 N N . LEU A 1 85 ? -13.804 -4.413 23.359 1.00 74.69 85 LEU A N 1
ATOM 651 C CA . LEU A 1 85 ? -13.791 -3.173 22.582 1.00 74.69 85 LEU A CA 1
ATOM 652 C C . LEU A 1 85 ? -15.188 -2.553 22.460 1.00 74.69 85 LEU A C 1
ATOM 654 O O . LEU A 1 85 ? -15.324 -1.343 22.614 1.00 74.69 85 LEU A O 1
ATOM 658 N N . LEU A 1 86 ? -16.210 -3.383 22.239 1.00 74.50 86 LEU A N 1
ATOM 659 C CA . LEU A 1 86 ? -17.609 -2.955 22.134 1.00 74.50 86 LEU A CA 1
ATOM 660 C C . LEU A 1 86 ? -18.218 -2.554 23.485 1.00 74.50 86 LEU A C 1
ATOM 662 O O . LEU A 1 86 ? -19.120 -1.725 23.516 1.00 74.50 86 LEU A O 1
ATOM 666 N N . THR A 1 87 ? -17.721 -3.103 24.598 1.00 82.00 87 THR A N 1
ATOM 667 C CA . THR A 1 87 ? -18.162 -2.705 25.950 1.00 82.00 87 THR A CA 1
ATOM 668 C C . THR A 1 87 ? -17.562 -1.389 26.442 1.00 82.00 87 THR A C 1
ATOM 670 O O . THR A 1 87 ? -18.049 -0.821 27.418 1.00 82.00 87 THR A O 1
ATOM 673 N N . ARG A 1 88 ? -16.504 -0.876 25.798 1.00 74.94 88 ARG A N 1
ATOM 674 C CA . ARG A 1 88 ? -15.945 0.432 26.161 1.00 74.94 88 ARG A CA 1
ATOM 675 C C . ARG A 1 88 ? -16.874 1.552 25.669 1.00 74.94 88 ARG A C 1
ATOM 677 O O . ARG A 1 88 ? -17.436 1.423 24.584 1.00 74.94 88 ARG A O 1
ATOM 684 N N . PRO A 1 89 ? -16.991 2.678 26.402 1.00 78.50 89 PRO A N 1
ATOM 685 C CA . PRO A 1 89 ? -17.843 3.812 26.034 1.00 78.50 89 PRO A CA 1
ATOM 686 C C . PRO A 1 89 ? -17.212 4.631 24.893 1.00 78.50 89 PRO A C 1
ATOM 688 O O . PRO A 1 89 ? -16.873 5.801 25.044 1.00 78.50 89 PRO A O 1
ATOM 691 N N . VAL A 1 90 ? -16.984 3.992 23.749 1.00 78.50 90 VAL A N 1
ATOM 692 C CA . VAL A 1 90 ? -16.354 4.571 22.562 1.00 78.50 90 VAL A CA 1
ATOM 693 C C . VAL A 1 90 ? -17.346 4.452 21.416 1.00 78.50 90 VAL A C 1
ATOM 695 O O . VAL A 1 90 ? -17.971 3.408 21.239 1.00 78.50 90 VAL A O 1
ATOM 698 N N . SER A 1 91 ? -17.522 5.516 20.629 1.00 83.00 91 SER A N 1
ATOM 699 C CA . SER A 1 91 ? -18.500 5.470 19.543 1.00 83.00 91 SER A CA 1
ATOM 700 C C . SER A 1 91 ? -18.080 4.441 18.490 1.00 83.00 91 SER A C 1
ATOM 702 O O . SER A 1 91 ? -16.932 4.429 18.036 1.00 83.00 91 SER A O 1
ATOM 704 N N . LEU A 1 92 ? -19.020 3.597 18.066 1.00 81.81 92 LEU A N 1
ATOM 705 C CA . LEU A 1 92 ? -18.780 2.554 17.063 1.00 81.81 92 LEU A CA 1
ATOM 706 C C . LEU A 1 92 ? -18.232 3.162 15.756 1.00 81.81 92 LEU A C 1
ATOM 708 O O . LEU A 1 92 ? -17.281 2.650 15.168 1.00 81.81 92 LEU A O 1
ATOM 712 N N . TRP A 1 93 ? -18.739 4.338 15.375 1.00 82.38 93 TRP A N 1
ATOM 713 C CA . TRP A 1 93 ? -18.246 5.126 14.243 1.00 82.38 93 TRP A CA 1
ATOM 714 C C . TRP A 1 93 ? -16.773 5.524 14.364 1.00 82.38 93 TRP A C 1
ATOM 716 O O . TRP A 1 93 ? -16.044 5.443 13.378 1.00 82.38 93 TRP A O 1
ATOM 726 N N . SER A 1 94 ? -16.303 5.912 15.553 1.00 83.12 94 SER A N 1
ATOM 727 C CA . SER A 1 94 ? -14.889 6.261 15.750 1.00 83.12 94 SER A CA 1
ATOM 728 C C . SER A 1 94 ? -13.961 5.052 15.611 1.00 83.12 94 SER A C 1
ATOM 730 O O . SER A 1 94 ? -12.841 5.197 15.120 1.00 83.12 94 SER A O 1
ATOM 732 N N . VAL A 1 95 ? -14.437 3.854 15.968 1.00 83.69 95 VAL A N 1
ATOM 733 C CA . VAL A 1 95 ? -13.704 2.597 15.771 1.00 83.69 95 VAL A CA 1
ATOM 734 C C . VAL A 1 95 ? -13.622 2.260 14.284 1.00 83.69 95 VAL A C 1
ATOM 736 O O . VAL A 1 95 ? -12.532 1.997 13.779 1.00 83.69 95 VAL A O 1
ATOM 739 N N . VAL A 1 96 ? -14.750 2.320 13.568 1.00 87.06 96 VAL A N 1
ATOM 740 C CA . VAL A 1 96 ? -14.804 2.031 12.126 1.00 87.06 96 VAL A CA 1
ATOM 741 C C . VAL A 1 96 ? -13.934 3.014 11.342 1.00 87.06 96 VAL A C 1
ATOM 743 O O . VAL A 1 96 ? -13.059 2.588 10.589 1.00 87.06 96 VAL A O 1
ATOM 746 N N . LEU A 1 97 ? -14.109 4.320 11.565 1.00 86.06 97 LEU A N 1
ATOM 747 C CA . LEU A 1 97 ? -13.325 5.358 10.893 1.00 86.06 97 LEU A CA 1
ATOM 748 C C . LEU A 1 97 ? -11.84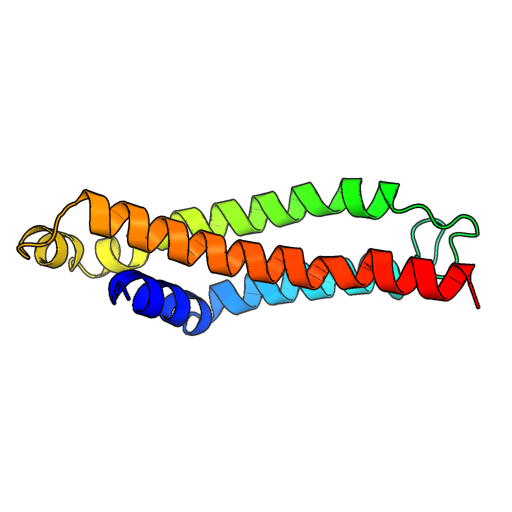6 5.292 11.272 1.00 86.06 97 LEU A C 1
ATOM 750 O O . LEU A 1 97 ? -10.989 5.445 10.408 1.00 86.06 97 LEU A O 1
ATOM 754 N N . GLY A 1 98 ? -11.529 5.032 12.543 1.00 85.38 98 GLY A N 1
ATOM 755 C CA . GLY A 1 98 ? -10.146 4.924 13.001 1.00 85.38 98 GLY A CA 1
ATOM 756 C C . GLY A 1 98 ? -9.395 3.788 12.309 1.00 85.38 98 GLY A C 1
ATOM 757 O O . GLY A 1 98 ? -8.274 3.973 11.835 1.00 85.38 98 GLY A O 1
ATOM 758 N N . LYS A 1 99 ? -10.044 2.629 12.188 1.00 86.50 99 LYS A N 1
ATOM 759 C CA . LYS A 1 99 ? -9.481 1.465 11.505 1.00 86.50 99 LYS A CA 1
ATOM 760 C C . LYS A 1 99 ? -9.368 1.657 9.999 1.00 86.50 99 LYS A C 1
ATOM 762 O O . LYS A 1 99 ? -8.327 1.346 9.424 1.00 86.50 99 LYS A O 1
ATOM 767 N N . TYR A 1 100 ? -10.412 2.205 9.380 1.00 87.81 100 TYR A N 1
ATOM 768 C CA . TYR A 1 100 ? -10.423 2.522 7.957 1.00 87.81 100 TYR A CA 1
ATOM 769 C C . TYR A 1 100 ? -9.297 3.497 7.592 1.00 87.81 100 TYR A C 1
ATOM 771 O O . TYR A 1 100 ? -8.491 3.193 6.718 1.00 87.81 100 TYR A O 1
ATOM 779 N N . LEU A 1 101 ? -9.164 4.610 8.323 1.00 87.38 101 LEU A N 1
ATOM 780 C CA . LEU A 1 101 ? -8.093 5.588 8.109 1.00 87.38 101 LEU A CA 1
ATOM 781 C C . LEU A 1 101 ? -6.700 4.997 8.366 1.00 87.38 101 LEU A C 1
ATOM 783 O O . LEU A 1 101 ? -5.758 5.323 7.648 1.00 87.38 101 LEU A O 1
ATOM 787 N N . GLY A 1 102 ? -6.564 4.097 9.345 1.00 85.31 102 GLY A N 1
ATOM 788 C CA . GLY A 1 102 ? -5.322 3.358 9.578 1.00 85.31 102 GLY A CA 1
ATOM 789 C C . GLY A 1 102 ? -4.907 2.512 8.369 1.00 85.31 102 GLY A C 1
ATOM 790 O O . GLY A 1 102 ? -3.765 2.602 7.925 1.00 85.31 102 GLY A O 1
ATOM 791 N N . ALA A 1 103 ? -5.835 1.737 7.798 1.00 86.94 103 ALA A N 1
ATOM 792 C CA . ALA A 1 103 ? -5.576 0.950 6.589 1.00 86.94 103 ALA A CA 1
ATOM 793 C C . ALA A 1 103 ? -5.358 1.827 5.345 1.00 86.94 103 ALA A C 1
ATOM 795 O O . ALA A 1 103 ? -4.472 1.535 4.544 1.00 86.94 103 ALA A O 1
ATOM 796 N N . MET A 1 104 ? -6.101 2.929 5.204 1.00 87.94 104 MET A N 1
ATOM 797 C CA . MET A 1 104 ? -5.873 3.903 4.133 1.00 87.94 104 MET A CA 1
ATOM 798 C C . MET A 1 104 ? -4.481 4.526 4.208 1.00 87.94 104 MET A C 1
ATOM 800 O O . MET A 1 104 ? -3.867 4.722 3.169 1.00 87.94 104 MET A O 1
ATOM 804 N N . GLY A 1 105 ? -3.955 4.810 5.403 1.00 88.38 105 GLY A N 1
ATOM 805 C CA . GLY A 1 105 ? -2.591 5.323 5.552 1.00 88.38 105 GLY A CA 1
ATOM 806 C C . GLY A 1 105 ? -1.535 4.336 5.047 1.00 88.38 105 GLY A C 1
ATOM 807 O O . GLY A 1 105 ? -0.584 4.732 4.377 1.00 88.38 105 GLY A O 1
ATOM 808 N N . VAL A 1 106 ? -1.722 3.042 5.317 1.00 87.00 106 VAL A N 1
ATOM 809 C CA . VAL A 1 106 ? -0.833 1.971 4.836 1.00 87.00 106 VAL A CA 1
ATOM 810 C C . VAL A 1 106 ? -0.918 1.831 3.311 1.00 87.00 106 VAL A C 1
ATOM 812 O O . VAL A 1 106 ? 0.109 1.761 2.641 1.00 87.00 106 VAL A O 1
ATOM 815 N N . LEU A 1 107 ? -2.128 1.863 2.744 1.00 88.75 107 LEU A N 1
ATOM 816 C CA . LEU A 1 107 ? -2.322 1.893 1.289 1.00 88.75 107 LEU A CA 1
ATOM 817 C C . LEU A 1 107 ? -1.723 3.151 0.652 1.00 88.75 107 LEU A C 1
ATOM 819 O O . LEU A 1 107 ? -1.089 3.065 -0.393 1.00 88.75 107 LEU A O 1
ATOM 823 N N . GLY A 1 108 ? -1.876 4.305 1.299 1.00 90.56 108 GLY A N 1
ATOM 824 C CA . GLY A 1 108 ? -1.300 5.571 0.862 1.00 90.56 108 GLY A CA 1
ATOM 825 C C . GLY A 1 108 ? 0.222 5.512 0.795 1.00 90.56 108 GLY A C 1
ATOM 826 O O . GLY A 1 108 ? 0.787 5.923 -0.209 1.00 90.56 108 GLY A O 1
ATOM 827 N N . LEU A 1 109 ? 0.888 4.929 1.798 1.00 89.50 109 LEU A N 1
ATOM 828 C CA . LEU A 1 109 ? 2.339 4.705 1.762 1.00 89.50 109 LEU A CA 1
ATOM 829 C C . LEU A 1 109 ? 2.772 3.803 0.605 1.00 89.50 109 LEU A C 1
ATOM 831 O O . LEU A 1 109 ? 3.793 4.055 -0.030 1.00 89.50 109 LEU A O 1
ATOM 835 N N . LEU A 1 110 ? 1.994 2.761 0.323 1.00 88.38 110 LEU A N 1
ATOM 836 C CA . LEU A 1 110 ? 2.283 1.837 -0.764 1.00 88.38 110 LEU A CA 1
ATOM 837 C C . LEU A 1 110 ? 2.144 2.514 -2.130 1.00 88.38 110 LEU A C 1
ATOM 839 O O . LEU A 1 110 ? 3.032 2.380 -2.964 1.00 88.38 110 LEU A O 1
ATOM 843 N N . LEU A 1 111 ? 1.087 3.303 -2.331 1.00 88.56 111 LEU A N 1
ATOM 844 C CA . LEU A 1 111 ? 0.922 4.125 -3.532 1.00 88.56 111 LEU A CA 1
ATOM 845 C C . LEU A 1 111 ? 2.019 5.190 -3.642 1.00 88.56 111 LEU A C 1
ATOM 847 O O . LEU A 1 111 ? 2.554 5.414 -4.724 1.00 88.56 111 LEU A O 1
ATOM 851 N N . LEU A 1 112 ? 2.417 5.801 -2.528 1.00 90.88 112 LEU A N 1
ATOM 852 C CA . LEU A 1 112 ? 3.500 6.782 -2.507 1.00 90.88 112 LEU A CA 1
ATOM 853 C C . LEU A 1 112 ? 4.826 6.145 -2.940 1.00 90.88 112 LEU A C 1
ATOM 855 O O . LEU A 1 112 ? 5.545 6.730 -3.742 1.00 90.88 112 LEU A O 1
ATOM 859 N N . SER A 1 113 ? 5.103 4.905 -2.525 1.00 87.44 113 SER A N 1
ATOM 860 C CA . SER A 1 113 ? 6.269 4.151 -3.005 1.00 87.44 113 SER A CA 1
ATOM 861 C C . SER A 1 113 ? 6.247 3.902 -4.518 1.00 87.44 113 SER A C 1
ATOM 863 O O . SER A 1 113 ? 7.307 3.766 -5.124 1.00 87.44 113 SER A O 1
ATOM 865 N N . THR A 1 114 ? 5.069 3.840 -5.145 1.00 87.25 114 THR A N 1
ATOM 866 C CA . THR A 1 114 ? 4.945 3.649 -6.602 1.00 87.25 114 THR A CA 1
ATOM 867 C C . THR A 1 114 ? 5.184 4.933 -7.399 1.00 87.25 114 THR A C 1
ATOM 869 O O . THR A 1 114 ? 5.411 4.862 -8.603 1.00 87.25 114 THR A O 1
ATOM 872 N N . LEU A 1 115 ? 5.237 6.102 -6.747 1.00 86.56 115 LEU A N 1
ATOM 873 C CA . LEU A 1 115 ? 5.622 7.358 -7.401 1.00 86.56 115 LEU A CA 1
ATOM 874 C C . LEU A 1 115 ? 7.101 7.389 -7.818 1.00 86.56 115 LEU A C 1
ATOM 876 O O . LEU A 1 115 ? 7.475 8.232 -8.627 1.00 86.56 115 LEU A O 1
ATOM 880 N N . CYS A 1 1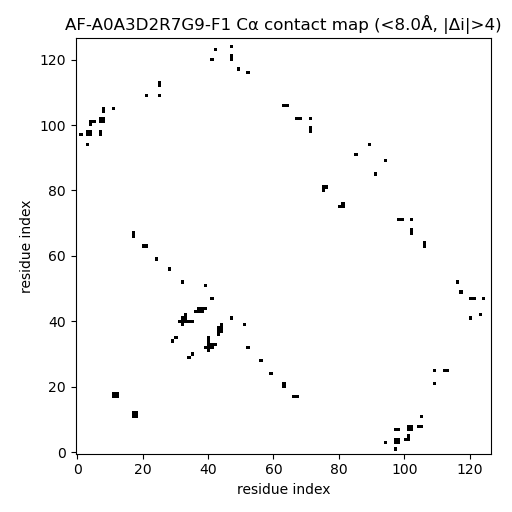16 ? 7.941 6.464 -7.341 1.00 85.06 116 CYS A N 1
ATOM 881 C CA . CYS A 1 116 ? 9.314 6.347 -7.836 1.00 85.06 116 CYS A CA 1
ATOM 882 C C . CYS A 1 116 ? 9.380 6.047 -9.345 1.00 85.06 116 CYS A C 1
ATOM 884 O O . CYS A 1 116 ? 10.282 6.548 -10.006 1.00 85.06 116 CYS A O 1
ATOM 886 N N . TYR A 1 117 ? 8.428 5.290 -9.907 1.00 85.06 117 TYR A N 1
ATOM 887 C CA . TYR A 1 117 ? 8.441 4.917 -11.330 1.00 85.06 117 TYR A CA 1
ATOM 888 C C . TYR A 1 117 ? 8.318 6.114 -12.292 1.00 85.06 117 TYR A C 1
ATOM 890 O O . TYR A 1 117 ? 9.196 6.260 -13.146 1.00 85.06 117 TYR A O 1
ATOM 898 N N . PRO A 1 118 ? 7.305 7.002 -12.175 1.00 84.50 118 PRO A N 1
ATOM 899 C CA . PRO A 1 118 ? 7.229 8.191 -13.024 1.00 84.50 118 PRO A CA 1
ATOM 900 C C . PRO A 1 118 ? 8.439 9.116 -12.848 1.00 84.50 118 PRO A C 1
ATOM 902 O O . PRO A 1 118 ? 8.930 9.640 -13.841 1.00 84.50 118 PRO A O 1
ATOM 905 N N . LEU A 1 119 ? 8.969 9.255 -11.625 1.00 85.69 119 LEU A N 1
ATOM 906 C CA . LEU A 1 119 ? 10.165 10.069 -11.370 1.00 85.69 119 LEU A CA 1
ATOM 907 C C . LEU A 1 119 ? 11.403 9.520 -12.092 1.00 85.69 119 LEU A C 1
ATOM 909 O O . LEU A 1 119 ? 12.169 10.285 -12.672 1.00 85.69 119 LEU A O 1
ATOM 913 N N . THR A 1 120 ? 11.600 8.196 -12.096 1.00 83.69 120 THR A N 1
ATOM 914 C CA . THR A 1 120 ? 12.713 7.601 -12.852 1.00 83.69 120 THR A CA 1
ATOM 915 C C . THR A 1 120 ? 12.562 7.757 -14.354 1.00 83.69 120 THR A C 1
ATOM 917 O O . THR A 1 120 ? 13.555 7.947 -15.047 1.00 83.69 120 THR A O 1
ATOM 920 N N . LEU A 1 121 ? 11.332 7.719 -14.856 1.00 83.44 121 LEU A N 1
ATOM 921 C CA . LEU A 1 121 ? 11.050 7.873 -16.276 1.00 83.44 121 LEU A CA 1
ATOM 922 C C . LEU A 1 121 ? 11.289 9.315 -16.746 1.00 83.44 121 LEU A C 1
ATOM 924 O O . LEU A 1 121 ? 11.914 9.523 -17.778 1.00 83.44 121 LEU A O 1
ATOM 928 N N . GLU A 1 122 ? 10.878 10.311 -15.957 1.00 83.38 122 GLU A N 1
ATOM 929 C CA . GLU A 1 122 ? 11.182 11.724 -16.219 1.00 83.38 122 GLU A CA 1
ATOM 930 C C . GLU A 1 122 ? 12.696 11.984 -16.270 1.00 83.38 122 GLU A C 1
ATOM 932 O O . GLU A 1 122 ? 13.185 12.664 -17.178 1.00 83.38 122 GLU A O 1
ATOM 937 N N . TYR A 1 123 ? 13.444 11.393 -15.333 1.00 82.19 123 TYR A N 1
ATOM 938 C CA . TYR A 1 123 ? 14.901 11.495 -15.299 1.00 82.19 123 TYR A CA 1
ATOM 939 C C . TYR A 1 123 ? 15.561 10.880 -16.544 1.00 82.19 123 TYR A C 1
ATOM 941 O O . TYR A 1 123 ? 16.486 11.471 -17.090 1.00 82.19 123 TYR A O 1
ATOM 949 N N . LEU A 1 124 ? 15.066 9.732 -17.023 1.00 80.44 124 LEU A N 1
ATOM 950 C CA . LEU A 1 124 ? 15.598 9.055 -18.213 1.00 80.44 124 LEU A CA 1
ATOM 951 C C . LEU A 1 124 ? 15.303 9.793 -19.527 1.00 80.44 124 LEU A C 1
ATOM 953 O O . LEU A 1 124 ? 16.096 9.697 -20.453 1.00 80.44 124 LEU A O 1
ATOM 957 N N . ILE A 1 125 ? 14.180 10.512 -19.626 1.00 75.81 125 ILE A N 1
ATOM 958 C CA . ILE A 1 125 ? 13.805 11.256 -20.846 1.00 75.81 125 ILE A CA 1
ATOM 959 C C . ILE A 1 125 ? 14.549 12.595 -20.950 1.00 75.81 125 ILE A C 1
ATOM 961 O O . ILE A 1 125 ? 14.814 13.071 -22.051 1.00 75.81 125 ILE A O 1
ATOM 965 N N . THR A 1 126 ? 14.828 13.234 -19.811 1.00 72.94 126 THR A N 1
ATOM 966 C CA . THR A 1 126 ? 15.437 14.578 -19.760 1.00 72.94 126 THR A CA 1
ATOM 967 C C . THR A 1 126 ? 16.972 14.535 -19.767 1.00 72.94 126 THR A C 1
ATOM 969 O O . THR A 1 126 ? 17.606 15.564 -20.009 1.00 72.94 126 THR A O 1
ATOM 972 N N . GLY A 1 127 ? 17.558 13.373 -19.456 1.00 57.41 127 GLY A N 1
ATOM 973 C CA . GLY A 1 127 ? 19.004 13.138 -19.363 1.00 57.41 127 GLY A CA 1
ATOM 974 C C . GLY A 1 127 ? 19.681 12.755 -20.671 1.00 57.41 127 GLY A C 1
ATOM 975 O O . GLY A 1 127 ? 18.993 12.280 -21.599 1.00 57.41 127 GLY A O 1
#

Secondary structure (DSSP, 8-state):
--HHHHHHHHHHHH-HHHHHHHHHHHHHHHHHHHTS-STTSTTT-SS---HHHHHHHHHHHHHHHHHHHHHTTHHHHHTSHHHHHHHSS--HHHHHHHHHHHHHHHHHHHHHHHTHHHHHHHHHHH-

pLDDT: mean 81.02, std 7.33, range [52.78, 90.88]